Protein AF-A0A661T5S1-F1 (afdb_monomer_lite)

Radius of gyration: 18.07 Å; chains: 1; bounding box: 26×44×61 Å

Structure (mmCIF, N/CA/C/O backbone):
data_AF-A0A661T5S1-F1
#
_entry.id   AF-A0A661T5S1-F1
#
loop_
_atom_site.group_PDB
_atom_site.id
_atom_site.type_symbol
_atom_site.label_atom_id
_atom_site.label_alt_id
_atom_site.label_comp_id
_atom_site.label_asym_id
_atom_site.label_entity_id
_atom_site.label_seq_id
_atom_site.pdbx_PDB_ins_code
_atom_site.Cartn_x
_atom_site.Cartn_y
_atom_site.Cartn_z
_atom_site.occupancy
_atom_site.B_iso_or_equiv
_atom_site.auth_seq_id
_atom_site.auth_comp_id
_atom_site.auth_asym_id
_atom_site.auth_atom_id
_atom_site.pdbx_PDB_model_num
ATOM 1 N N . MET A 1 1 ? 6.450 32.765 46.384 1.00 40.62 1 MET A N 1
ATOM 2 C CA . MET A 1 1 ? 6.178 31.343 46.067 1.00 40.62 1 MET A CA 1
ATOM 3 C C . MET A 1 1 ? 4.814 31.237 45.398 1.00 40.62 1 MET A C 1
ATOM 5 O O . MET A 1 1 ? 3.978 32.089 45.657 1.00 40.62 1 MET A O 1
ATOM 9 N N . ASN A 1 2 ? 4.629 30.191 44.586 1.00 43.91 2 ASN A N 1
ATOM 10 C CA . ASN A 1 2 ? 3.444 29.802 43.803 1.00 43.91 2 ASN A CA 1
ATOM 11 C C . ASN A 1 2 ? 3.212 30.511 42.460 1.00 43.91 2 ASN A C 1
ATOM 13 O O . ASN A 1 2 ? 2.371 31.391 42.335 1.00 43.91 2 ASN A O 1
ATOM 17 N N . VAL A 1 3 ? 3.875 29.994 41.419 1.00 50.34 3 VAL A N 1
ATOM 18 C CA . VAL A 1 3 ? 3.355 30.045 40.045 1.00 50.34 3 VAL A CA 1
ATOM 19 C C . VAL A 1 3 ? 2.706 28.693 39.768 1.00 50.34 3 VAL A C 1
ATOM 21 O O . VAL A 1 3 ? 3.329 27.645 39.941 1.00 50.34 3 VAL A O 1
ATOM 24 N N . HIS A 1 4 ? 1.420 28.721 39.426 1.00 45.25 4 HIS A N 1
ATOM 25 C CA . HIS A 1 4 ? 0.613 27.539 39.155 1.00 45.25 4 HIS A CA 1
ATOM 26 C C . HIS A 1 4 ? 1.224 26.715 38.018 1.00 45.25 4 HIS A C 1
ATOM 28 O O . HIS A 1 4 ? 1.317 27.163 36.876 1.00 45.25 4 HIS A O 1
ATOM 34 N N . ARG A 1 5 ? 1.629 25.487 38.348 1.00 50.91 5 ARG A N 1
ATOM 35 C CA . ARG A 1 5 ? 2.073 24.472 37.395 1.00 50.91 5 ARG A CA 1
ATOM 36 C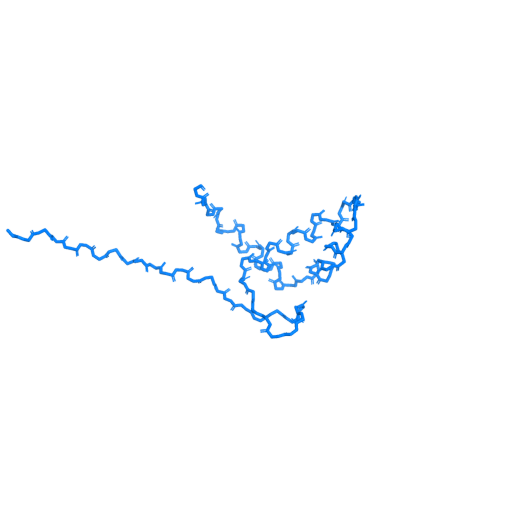 C . ARG A 1 5 ? 0.857 24.015 36.591 1.00 50.91 5 ARG A C 1
ATOM 38 O O . ARG A 1 5 ? 0.129 23.128 37.023 1.00 50.91 5 ARG A O 1
ATOM 45 N N . GLN A 1 6 ? 0.623 24.640 35.442 1.00 47.53 6 GLN A N 1
ATOM 46 C CA . GLN A 1 6 ? -0.336 24.134 34.466 1.00 47.53 6 GLN A CA 1
ATOM 47 C C . GLN A 1 6 ? 0.199 22.803 33.934 1.00 47.53 6 GLN A C 1
ATOM 49 O O . GLN A 1 6 ? 1.245 22.739 33.288 1.00 47.53 6 GLN A O 1
ATOM 54 N N . SER A 1 7 ? -0.492 21.719 34.272 1.00 52.56 7 SER A N 1
ATOM 55 C CA . SER A 1 7 ? -0.270 20.400 33.701 1.00 52.56 7 SER A CA 1
ATOM 56 C C . SER A 1 7 ? -0.682 20.439 32.232 1.00 52.56 7 SER A C 1
ATOM 58 O O . SER A 1 7 ? -1.855 20.319 31.885 1.00 52.56 7 SER A O 1
ATOM 60 N N . VAL A 1 8 ? 0.299 20.614 31.347 1.00 55.91 8 VAL A N 1
ATOM 61 C CA . VAL A 1 8 ? 0.122 20.315 29.928 1.00 55.91 8 VAL A CA 1
ATOM 62 C C . VAL A 1 8 ? -0.214 18.829 29.856 1.00 55.91 8 VAL A C 1
ATOM 64 O O . VAL A 1 8 ? 0.634 17.975 30.107 1.00 55.91 8 VAL A O 1
ATOM 67 N N . SER A 1 9 ? -1.486 18.512 29.603 1.00 50.25 9 SER A N 1
ATOM 68 C CA . SER A 1 9 ? -1.915 17.161 29.256 1.00 50.25 9 SER A CA 1
ATOM 69 C C . SER A 1 9 ? -1.316 16.849 27.893 1.00 50.25 9 SER A C 1
ATOM 71 O O . SER A 1 9 ? -1.911 17.077 26.839 1.00 50.25 9 SER A O 1
ATOM 73 N N . GLU A 1 10 ? -0.074 16.390 27.929 1.00 50.22 10 GLU A N 1
ATOM 74 C CA . GLU A 1 10 ? 0.636 15.840 26.800 1.00 50.22 10 GLU A CA 1
ATOM 75 C C . GLU A 1 10 ? -0.088 14.537 26.461 1.00 50.22 10 GLU A C 1
ATOM 77 O O . GLU A 1 10 ? 0.189 13.468 27.007 1.00 50.22 10 GLU A O 1
ATOM 82 N N . LYS A 1 11 ? -1.123 14.642 25.615 1.00 53.88 11 LYS A N 1
ATOM 83 C CA . LYS A 1 11 ? -1.705 13.491 24.931 1.00 53.88 11 LYS A CA 1
ATOM 84 C C . LYS A 1 11 ? -0.553 12.863 24.164 1.00 53.88 11 LYS A C 1
ATOM 86 O O . LYS A 1 11 ? -0.260 13.269 23.042 1.00 53.88 11 LYS A O 1
ATOM 91 N N . SER A 1 12 ? 0.119 11.903 24.785 1.00 50.84 12 SER A N 1
ATOM 92 C CA . SER A 1 12 ? 1.096 11.045 24.140 1.00 50.84 12 SER A CA 1
ATOM 93 C C . SER A 1 12 ? 0.326 10.227 23.110 1.00 50.84 12 SER A C 1
ATOM 95 O O . SER A 1 12 ? -0.201 9.147 23.369 1.00 50.84 12 SER A O 1
ATOM 97 N N . ALA A 1 13 ? 0.156 10.829 21.933 1.00 63.22 13 ALA A N 1
ATOM 98 C CA . ALA A 1 13 ? -0.577 10.290 20.805 1.00 63.22 13 ALA A CA 1
ATOM 99 C C . ALA A 1 13 ? 0.290 9.218 20.149 1.00 63.22 13 ALA A C 1
ATOM 101 O O . ALA A 1 13 ? 0.778 9.374 19.028 1.00 63.22 13 ALA A O 1
ATOM 102 N N . TRP A 1 14 ? 0.528 8.131 20.882 1.00 57.94 14 TRP A N 1
ATOM 103 C CA . TRP A 1 14 ? 1.162 6.955 20.328 1.00 57.94 14 TRP A CA 1
ATOM 104 C C . TRP A 1 14 ? 0.362 6.534 19.094 1.00 57.94 14 TRP A C 1
ATOM 106 O O . TRP A 1 14 ? -0.870 6.429 19.155 1.00 57.94 14 TRP A O 1
ATOM 116 N N . PRO A 1 15 ? 1.025 6.339 17.945 1.00 72.69 15 PRO A N 1
ATOM 117 C CA . PRO A 1 15 ? 0.327 5.982 16.728 1.00 72.69 15 PRO A CA 1
ATOM 118 C C . PRO A 1 15 ? -0.416 4.662 16.942 1.00 72.69 15 PRO A C 1
ATOM 120 O O . PRO A 1 15 ? 0.189 3.668 17.335 1.00 72.69 15 PRO A O 1
ATOM 123 N N . GLN A 1 16 ? -1.725 4.642 16.672 1.00 84.88 16 GLN A N 1
ATOM 124 C CA . GLN A 1 16 ? -2.530 3.425 16.795 1.00 84.88 16 GLN A CA 1
ATOM 125 C C . GLN A 1 16 ? -1.949 2.336 15.887 1.00 84.88 16 GLN A C 1
ATOM 127 O O . GLN A 1 16 ? -1.969 2.468 14.658 1.00 84.88 16 GLN A O 1
ATOM 132 N N . LEU A 1 17 ? -1.405 1.286 16.503 1.00 91.81 17 LEU A N 1
ATOM 133 C CA . LEU A 1 17 ? -0.782 0.161 15.819 1.00 91.81 17 LEU A CA 1
ATOM 134 C C . LEU A 1 17 ? -1.819 -0.917 15.497 1.00 91.81 17 LEU A C 1
ATOM 136 O O . LEU A 1 17 ? -2.667 -1.246 16.323 1.00 91.81 17 LEU A O 1
ATOM 140 N N . ILE 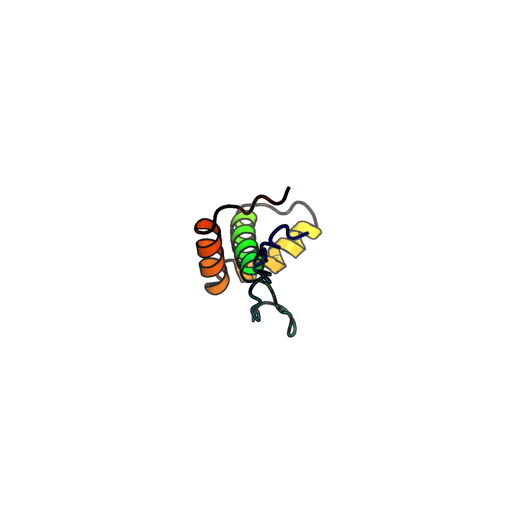A 1 18 ? -1.710 -1.499 14.308 1.00 91.00 18 ILE A N 1
ATOM 141 C CA . ILE A 1 18 ? -2.525 -2.612 13.821 1.00 91.00 18 ILE A CA 1
ATOM 142 C C . ILE A 1 18 ? -1.618 -3.762 13.382 1.00 91.00 18 ILE A C 1
ATOM 144 O O . ILE A 1 18 ? -0.475 -3.548 12.970 1.00 91.00 18 ILE A O 1
ATOM 148 N N . ARG A 1 19 ? -2.131 -4.993 13.451 1.00 90.56 19 ARG A N 1
ATOM 149 C CA . ARG A 1 19 ? -1.515 -6.131 12.761 1.00 90.56 19 ARG A CA 1
ATOM 150 C C . ARG A 1 19 ? -1.928 -6.075 11.294 1.00 90.56 19 ARG A C 1
ATOM 152 O O . ARG A 1 19 ? -3.116 -5.977 10.999 1.00 90.56 19 ARG A O 1
ATOM 159 N N . CYS A 1 20 ? -0.962 -6.122 10.386 1.00 89.50 20 CYS A N 1
ATOM 160 C CA . CYS A 1 20 ? -1.233 -6.151 8.956 1.00 89.50 20 CYS A CA 1
ATOM 161 C C . CYS A 1 20 ? -1.081 -7.583 8.445 1.00 89.50 20 CYS A C 1
ATOM 163 O O . CYS A 1 20 ? 0.032 -8.093 8.401 1.00 89.50 20 CYS A O 1
ATOM 165 N N . ALA A 1 21 ? -2.175 -8.206 7.999 1.00 86.38 21 ALA A N 1
ATOM 166 C CA . ALA A 1 21 ? -2.135 -9.547 7.400 1.00 86.38 21 ALA A CA 1
ATOM 167 C C . ALA A 1 21 ? -1.300 -9.612 6.103 1.00 86.38 21 ALA A C 1
ATOM 169 O O . ALA A 1 21 ? -0.966 -10.690 5.632 1.00 86.38 21 ALA A O 1
ATOM 170 N N . ARG A 1 22 ? -0.973 -8.449 5.522 1.00 84.56 22 ARG A N 1
ATOM 171 C CA . ARG A 1 22 ? -0.165 -8.295 4.304 1.00 84.56 22 ARG A CA 1
ATOM 172 C C . ARG A 1 22 ? 1.318 -8.025 4.596 1.00 84.56 22 ARG A C 1
ATOM 174 O O . ARG A 1 22 ? 2.084 -7.829 3.661 1.00 84.56 22 ARG A O 1
ATOM 181 N N . GLN A 1 23 ? 1.727 -7.955 5.867 1.00 81.25 23 GLN A N 1
ATOM 182 C CA . GLN A 1 23 ? 3.142 -7.905 6.241 1.00 81.25 23 GLN A CA 1
ATOM 183 C C . GLN A 1 23 ? 3.632 -9.297 6.645 1.00 81.25 23 GLN A C 1
ATOM 185 O O . GLN A 1 23 ? 2.908 -10.012 7.336 1.00 81.25 23 GLN A O 1
ATOM 190 N N . PRO A 1 24 ? 4.862 -9.674 6.263 1.00 81.44 24 PRO A N 1
ATOM 191 C CA . PRO A 1 24 ? 5.458 -10.907 6.746 1.00 81.44 24 PRO A CA 1
ATOM 192 C C . PRO A 1 24 ? 5.657 -10.855 8.269 1.00 81.44 24 PRO A C 1
ATOM 194 O O . PRO A 1 24 ? 6.058 -9.834 8.838 1.00 81.44 24 PRO A O 1
ATOM 197 N N . GLY A 1 25 ? 5.391 -11.984 8.925 1.00 82.81 25 GLY A N 1
ATOM 198 C CA . GLY A 1 25 ? 5.542 -12.149 10.370 1.00 82.81 25 GLY A CA 1
ATOM 199 C C . GLY A 1 25 ? 4.451 -11.468 11.207 1.00 82.81 25 GLY A C 1
ATOM 200 O O . GLY A 1 25 ? 3.342 -11.210 10.752 1.00 82.81 25 GLY A O 1
ATOM 201 N N . SER A 1 26 ? 4.766 -11.192 12.477 1.00 80.62 26 SER A N 1
ATOM 202 C CA . SER A 1 26 ? 3.846 -10.558 13.445 1.00 80.62 26 SER A CA 1
ATOM 203 C C . SER A 1 26 ? 4.084 -9.051 13.609 1.00 80.62 26 SER A C 1
ATOM 205 O O . SER A 1 26 ? 3.807 -8.482 14.670 1.00 80.62 26 SER A O 1
ATOM 207 N N . LEU A 1 27 ? 4.623 -8.396 12.576 1.00 83.69 27 LEU A N 1
ATOM 208 C CA . LEU A 1 27 ? 4.946 -6.973 12.622 1.00 83.69 27 LEU A CA 1
ATOM 209 C C . LEU A 1 27 ? 3.680 -6.117 12.748 1.00 83.69 27 LEU A C 1
ATOM 211 O O . LEU A 1 27 ? 2.633 -6.390 12.155 1.00 83.69 27 LEU A O 1
ATOM 215 N N . ARG A 1 28 ? 3.792 -5.058 13.553 1.00 89.56 28 ARG A N 1
ATOM 216 C CA . ARG A 1 28 ? 2.741 -4.056 13.726 1.00 89.56 28 ARG A CA 1
ATOM 217 C C . ARG A 1 28 ? 3.089 -2.809 12.929 1.00 89.56 28 ARG A C 1
ATOM 219 O O . ARG A 1 28 ? 4.240 -2.386 12.897 1.00 89.56 28 ARG A O 1
ATOM 226 N N . ILE A 1 29 ? 2.075 -2.186 12.346 1.00 91.88 29 ILE A N 1
ATOM 227 C CA . ILE A 1 29 ? 2.198 -0.944 11.585 1.00 91.88 29 ILE A CA 1
ATOM 228 C C . ILE A 1 29 ? 1.199 0.076 12.114 1.00 91.88 29 ILE A C 1
ATOM 230 O O . ILE A 1 29 ? 0.109 -0.282 12.553 1.00 91.88 29 ILE A O 1
ATOM 234 N N . SER A 1 30 ? 1.548 1.361 12.090 1.00 93.25 30 SER A N 1
ATOM 235 C CA . SER A 1 30 ? 0.574 2.396 12.436 1.00 93.25 30 SER A CA 1
ATOM 236 C C . SER A 1 30 ? -0.527 2.493 11.380 1.00 93.25 30 SER A C 1
ATOM 238 O O . SER A 1 30 ? -0.260 2.335 10.187 1.00 93.25 30 SER A O 1
ATOM 240 N N . LYS A 1 31 ? -1.751 2.843 11.793 1.00 93.12 31 LYS A N 1
ATOM 241 C CA . LYS A 1 31 ? -2.849 3.170 10.862 1.00 93.12 31 LYS A CA 1
ATOM 242 C C . LYS A 1 31 ? -2.414 4.198 9.813 1.00 93.12 31 LYS A C 1
ATOM 244 O O . LYS A 1 31 ? -2.649 4.009 8.624 1.00 93.12 31 LYS A O 1
ATOM 249 N N . ARG A 1 32 ? -1.664 5.228 10.230 1.00 93.19 32 ARG A N 1
ATOM 250 C CA . ARG A 1 32 ? -1.079 6.227 9.320 1.00 93.19 32 ARG A CA 1
ATOM 251 C C . ARG A 1 32 ? -0.157 5.600 8.277 1.00 93.19 32 ARG A C 1
ATOM 253 O O . ARG A 1 32 ? -0.302 5.887 7.096 1.00 93.19 32 ARG A O 1
ATOM 260 N N . ALA A 1 33 ? 0.794 4.765 8.687 1.00 93.25 33 ALA A N 1
ATOM 261 C CA . ALA A 1 33 ? 1.703 4.121 7.742 1.00 93.25 33 ALA A CA 1
ATOM 262 C C . ALA A 1 33 ? 0.963 3.142 6.812 1.00 93.25 33 ALA A C 1
ATOM 264 O O . ALA A 1 33 ? 1.299 3.066 5.636 1.00 93.25 33 ALA A O 1
ATOM 265 N N . CYS A 1 34 ? -0.079 2.456 7.295 1.00 94.75 34 CYS A N 1
ATOM 266 C CA . CYS A 1 34 ? -0.952 1.631 6.458 1.00 94.75 34 CYS A CA 1
ATOM 267 C C . CYS A 1 34 ? -1.648 2.459 5.360 1.00 94.75 34 CYS A C 1
ATOM 269 O O . CYS A 1 34 ? -1.565 2.094 4.189 1.00 94.75 34 CYS A O 1
ATOM 271 N N . GLY A 1 35 ? -2.240 3.604 5.716 1.00 95.12 35 GLY A N 1
ATOM 272 C CA . GLY A 1 35 ? -2.863 4.515 4.748 1.00 95.12 35 GLY A CA 1
ATOM 273 C C . GLY A 1 35 ? -1.867 5.101 3.742 1.00 95.12 35 GLY A C 1
ATOM 274 O O . GLY A 1 35 ? -2.137 5.125 2.546 1.00 95.12 35 GLY A O 1
ATOM 275 N N . LEU A 1 36 ? -0.672 5.497 4.192 1.00 94.69 36 LEU A N 1
ATOM 276 C CA . LEU A 1 36 ? 0.379 5.983 3.289 1.00 94.69 36 LEU A CA 1
ATOM 277 C C . LEU A 1 36 ? 0.852 4.910 2.304 1.00 94.69 36 LEU A C 1
ATOM 279 O O . LEU A 1 36 ? 1.062 5.220 1.137 1.00 94.69 36 LEU A O 1
ATOM 283 N N . ARG A 1 37 ? 0.987 3.651 2.742 1.00 94.94 37 ARG A N 1
ATOM 284 C CA . ARG A 1 37 ? 1.327 2.539 1.840 1.00 94.94 37 ARG A CA 1
ATOM 285 C C . ARG A 1 37 ? 0.261 2.326 0.768 1.00 94.94 37 ARG A C 1
ATOM 287 O O . ARG A 1 37 ? 0.623 2.044 -0.365 1.00 94.94 37 ARG A O 1
ATOM 294 N N . TYR A 1 38 ? -1.022 2.467 1.111 1.00 95.62 38 TYR A N 1
ATOM 295 C CA . TYR A 1 38 ? -2.113 2.402 0.135 1.00 95.62 38 TYR A CA 1
ATOM 296 C C . TYR A 1 38 ? -2.002 3.521 -0.907 1.00 95.62 38 TYR A C 1
ATOM 298 O O . TYR A 1 38 ? -1.969 3.237 -2.100 1.00 95.62 38 TYR A O 1
ATOM 306 N N . LEU A 1 39 ? -1.872 4.777 -0.466 1.00 95.12 39 LEU A N 1
ATOM 307 C CA . LEU A 1 39 ? -1.744 5.930 -1.368 1.00 95.12 39 LEU A CA 1
ATOM 308 C C . LEU A 1 39 ? -0.526 5.807 -2.286 1.00 95.12 39 LEU A C 1
ATOM 310 O O . LEU A 1 39 ? -0.603 6.094 -3.477 1.00 95.12 39 LEU A O 1
ATOM 314 N N . GLU A 1 40 ? 0.587 5.328 -1.740 1.00 94.50 40 GLU A N 1
ATOM 315 C CA . GLU A 1 40 ? 1.798 5.111 -2.515 1.00 94.50 40 GLU A CA 1
ATOM 316 C C . GLU A 1 40 ? 1.639 3.987 -3.545 1.00 94.50 40 GLU A C 1
ATOM 318 O O . GLU A 1 40 ? 2.098 4.124 -4.676 1.00 94.50 40 GLU A O 1
ATOM 323 N N . ALA A 1 41 ? 0.952 2.899 -3.190 1.00 94.31 41 ALA A N 1
ATOM 324 C CA . ALA A 1 41 ? 0.649 1.811 -4.116 1.00 94.31 41 ALA A CA 1
ATOM 325 C C . ALA A 1 41 ? -0.226 2.274 -5.295 1.00 94.31 41 ALA A C 1
ATOM 327 O O . ALA A 1 41 ? -0.024 1.805 -6.418 1.00 94.31 41 ALA A O 1
ATOM 328 N N . GLN A 1 42 ? -1.165 3.195 -5.039 1.00 94.50 42 GLN A N 1
ATOM 329 C CA . GLN A 1 42 ? -1.973 3.849 -6.073 1.00 94.50 42 GLN A CA 1
ATOM 330 C C . GLN A 1 42 ? -1.094 4.715 -6.979 1.00 94.50 42 GLN A C 1
ATOM 332 O O . GLN A 1 42 ? -1.103 4.528 -8.192 1.00 94.50 42 GLN A O 1
ATOM 337 N N . ARG A 1 43 ? -0.259 5.590 -6.402 1.00 92.06 43 ARG A N 1
ATOM 338 C CA . ARG A 1 43 ? 0.660 6.459 -7.158 1.00 92.06 43 ARG A CA 1
ATOM 339 C C 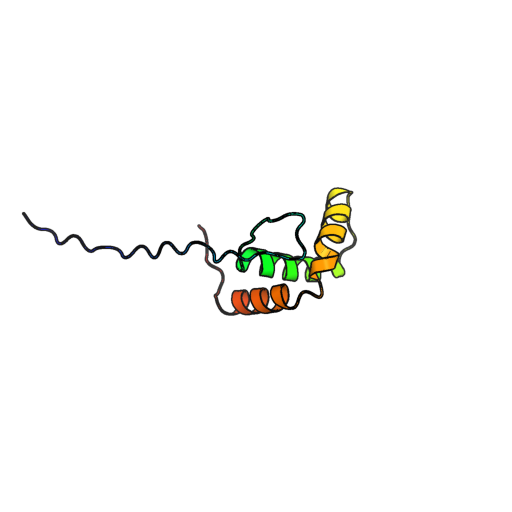. ARG A 1 43 ? 1.593 5.656 -8.070 1.00 92.06 43 ARG A C 1
ATOM 341 O O . ARG A 1 43 ? 1.656 5.913 -9.266 1.00 92.06 43 ARG A O 1
ATOM 348 N N . MET A 1 44 ? 2.249 4.630 -7.523 1.00 88.69 44 MET A N 1
ATOM 349 C CA . MET A 1 44 ? 3.187 3.785 -8.269 1.00 88.69 44 MET A CA 1
ATOM 350 C C . MET A 1 44 ? 2.524 2.919 -9.346 1.00 88.69 44 MET A C 1
ATOM 352 O O . MET A 1 44 ? 3.221 2.409 -10.213 1.00 88.69 44 MET A O 1
ATOM 356 N N . SER A 1 45 ? 1.201 2.716 -9.315 1.00 82.88 45 SER A N 1
ATOM 357 C CA . SER A 1 45 ? 0.514 1.955 -10.371 1.00 82.88 45 SER A CA 1
ATOM 358 C C . SER A 1 45 ? 0.545 2.645 -11.737 1.00 82.88 45 SER A C 1
ATOM 360 O O . SER A 1 45 ? 0.396 1.981 -12.759 1.00 82.88 45 SER A O 1
ATOM 362 N N . HIS A 1 46 ? 0.806 3.953 -11.749 1.00 82.00 46 HIS A N 1
ATOM 363 C CA . HIS A 1 46 ? 0.911 4.769 -12.953 1.00 82.00 46 HIS A CA 1
ATOM 364 C C . HIS A 1 46 ? 2.365 5.082 -13.343 1.00 82.00 46 HIS A C 1
ATOM 366 O O . HIS A 1 46 ? 2.593 5.793 -14.318 1.00 82.00 46 HIS A O 1
ATOM 372 N N . GLU A 1 47 ? 3.352 4.579 -12.593 1.00 87.81 47 GLU A N 1
ATOM 373 C CA . GLU A 1 47 ? 4.769 4.895 -12.788 1.00 87.81 47 GLU A CA 1
ATOM 374 C C . GLU A 1 47 ? 5.546 3.674 -13.277 1.00 87.81 47 GLU A C 1
ATOM 376 O O . GLU A 1 47 ? 5.385 2.568 -12.762 1.00 87.81 47 GLU A O 1
ATOM 381 N N . VAL A 1 48 ? 6.424 3.885 -14.260 1.00 87.44 48 VAL A N 1
ATOM 382 C CA . VAL A 1 48 ? 7.381 2.867 -14.705 1.00 87.44 48 VAL A CA 1
ATOM 383 C C . VAL A 1 48 ? 8.588 2.898 -13.760 1.00 87.44 48 VAL A C 1
ATOM 385 O O . VAL A 1 48 ? 9.242 3.944 -13.680 1.00 87.44 48 VAL A O 1
ATOM 388 N N . PRO A 1 49 ? 8.900 1.797 -13.049 1.00 90.38 49 PRO A N 1
ATOM 389 C CA . PRO A 1 49 ? 10.079 1.718 -12.193 1.00 90.38 49 PRO A CA 1
ATOM 390 C C . PRO A 1 49 ? 11.369 1.968 -12.978 1.00 90.38 49 PRO A C 1
ATOM 392 O O . PRO A 1 49 ? 11.552 1.431 -14.069 1.00 90.38 49 PRO A O 1
ATOM 395 N N . ARG A 1 50 ? 12.281 2.760 -12.414 1.00 93.06 50 ARG A N 1
ATOM 396 C CA . ARG A 1 50 ? 13.527 3.195 -13.070 1.00 93.06 50 ARG A CA 1
ATOM 397 C C . ARG A 1 50 ? 14.762 2.410 -12.641 1.00 93.06 50 ARG A C 1
ATOM 399 O O . ARG A 1 50 ? 15.814 2.545 -13.256 1.00 93.06 50 ARG A O 1
ATOM 406 N N . ASN A 1 51 ? 14.664 1.658 -11.551 1.00 93.81 51 ASN A N 1
ATOM 407 C CA . ASN A 1 51 ? 15.765 0.904 -10.959 1.00 93.81 51 ASN A CA 1
ATOM 408 C C . ASN A 1 51 ? 15.231 -0.278 -10.138 1.00 93.81 51 ASN A C 1
ATOM 410 O O . ASN A 1 51 ? 14.042 -0.343 -9.817 1.00 93.81 51 ASN A O 1
ATOM 414 N N . ASP A 1 52 ? 16.132 -1.178 -9.750 1.00 94.38 52 ASP A N 1
ATOM 415 C CA . ASP A 1 52 ? 15.801 -2.393 -8.997 1.00 94.38 52 ASP A CA 1
ATOM 416 C C . ASP A 1 52 ? 15.080 -2.100 -7.676 1.00 94.38 52 ASP A C 1
ATOM 418 O O . ASP A 1 52 ? 14.152 -2.817 -7.298 1.00 94.38 52 ASP A O 1
ATOM 422 N N . PHE A 1 53 ? 15.437 -1.010 -6.988 1.00 91.25 53 PHE A N 1
ATOM 423 C CA . PHE A 1 53 ? 14.762 -0.619 -5.750 1.00 91.25 53 PHE A CA 1
ATOM 424 C C . PHE A 1 53 ? 13.300 -0.246 -5.995 1.00 91.25 53 PHE A C 1
ATOM 426 O O . PHE A 1 53 ? 12.423 -0.653 -5.232 1.00 91.25 53 PHE A O 1
ATOM 433 N N . GLU A 1 54 ? 13.015 0.505 -7.056 1.00 91.62 54 GLU A N 1
ATOM 434 C CA . GLU A 1 54 ? 11.651 0.862 -7.443 1.00 91.62 54 GLU A CA 1
ATOM 435 C C . GLU A 1 54 ? 10.849 -0.359 -7.898 1.00 91.62 54 GLU A C 1
ATOM 437 O O . GLU A 1 54 ? 9.664 -0.449 -7.572 1.00 91.62 54 GLU A O 1
ATOM 442 N N . ILE A 1 55 ? 11.487 -1.324 -8.570 1.00 91.38 55 ILE A N 1
ATOM 443 C CA . ILE A 1 55 ? 10.860 -2.598 -8.953 1.00 91.38 55 ILE A CA 1
ATOM 444 C C . ILE A 1 55 ? 10.433 -3.363 -7.698 1.00 91.38 55 ILE A C 1
ATOM 446 O O . 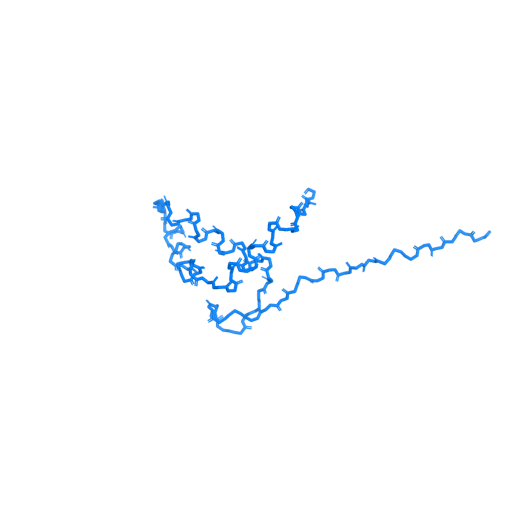ILE A 1 55 ? 9.251 -3.667 -7.526 1.00 91.38 55 ILE A O 1
A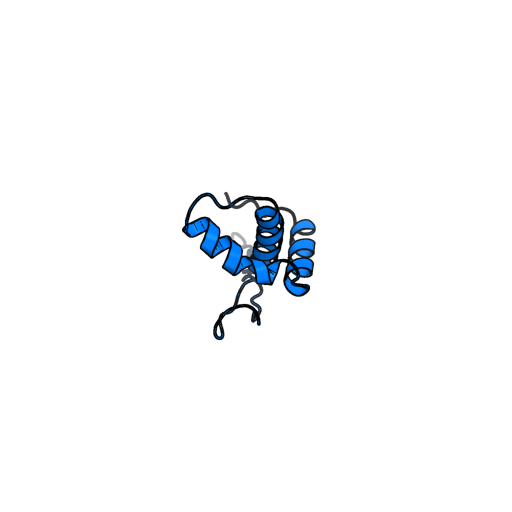TOM 450 N N . VAL A 1 56 ? 11.368 -3.612 -6.776 1.00 91.94 56 VAL A N 1
ATOM 451 C CA . VAL A 1 56 ? 11.098 -4.333 -5.521 1.00 91.94 56 VAL A CA 1
ATOM 452 C C . VAL A 1 56 ? 10.035 -3.613 -4.694 1.00 91.94 56 VAL A C 1
ATOM 454 O O . VAL A 1 56 ? 9.133 -4.238 -4.130 1.00 91.94 56 VAL A O 1
ATOM 457 N N . ARG A 1 57 ? 10.103 -2.281 -4.638 1.00 89.69 57 ARG A N 1
ATOM 458 C CA . ARG A 1 57 ? 9.131 -1.459 -3.918 1.00 89.69 57 ARG A CA 1
ATOM 459 C C . ARG A 1 57 ? 7.739 -1.528 -4.543 1.00 89.69 57 ARG A C 1
ATOM 461 O O . ARG A 1 57 ? 6.772 -1.632 -3.792 1.00 89.69 57 ARG A O 1
ATOM 468 N N . SER A 1 58 ? 7.637 -1.501 -5.872 1.00 89.94 58 SER A N 1
ATOM 469 C CA . SER A 1 58 ? 6.373 -1.654 -6.603 1.00 89.94 58 SER A CA 1
ATOM 470 C C . SER A 1 58 ? 5.732 -3.010 -6.303 1.00 89.94 58 SER A C 1
ATOM 472 O O . SER A 1 58 ? 4.588 -3.057 -5.850 1.00 89.94 58 SER A O 1
ATOM 474 N N . LEU A 1 59 ? 6.501 -4.099 -6.419 1.00 89.12 59 LEU A N 1
ATOM 475 C CA . LEU A 1 59 ? 6.046 -5.460 -6.107 1.00 89.12 59 LEU A CA 1
ATOM 476 C C . LEU A 1 59 ? 5.580 -5.589 -4.648 1.00 89.12 59 LEU A C 1
ATOM 478 O O . LEU A 1 59 ? 4.501 -6.103 -4.365 1.00 89.12 59 LEU A O 1
ATOM 482 N N . GLY A 1 60 ? 6.345 -5.044 -3.697 1.00 88.94 60 GLY A N 1
ATOM 483 C CA . GLY A 1 60 ? 5.987 -5.071 -2.275 1.00 88.94 60 GLY A CA 1
ATOM 484 C C . GLY A 1 60 ? 4.775 -4.205 -1.896 1.00 88.94 60 GLY A C 1
ATOM 485 O O . GLY A 1 60 ? 4.240 -4.338 -0.788 1.00 88.94 60 GLY A O 1
ATOM 486 N N . LEU A 1 61 ? 4.348 -3.298 -2.777 1.00 91.94 61 LEU A N 1
ATOM 487 C CA . LEU A 1 61 ? 3.178 -2.438 -2.597 1.00 91.94 61 LEU A CA 1
ATOM 488 C C . LEU A 1 61 ? 1.982 -2.867 -3.444 1.00 91.94 61 LEU A C 1
ATOM 490 O O . LEU A 1 61 ? 0.870 -2.430 -3.152 1.00 91.94 61 LEU A O 1
ATOM 494 N N . GLU A 1 62 ? 2.167 -3.739 -4.431 1.00 91.50 62 GLU A N 1
ATOM 495 C CA . GLU A 1 62 ? 1.099 -4.238 -5.296 1.00 91.50 62 GLU A CA 1
ATOM 496 C C . GLU A 1 62 ? -0.057 -4.814 -4.477 1.00 91.50 62 GLU A C 1
ATOM 498 O O . GLU A 1 62 ? -1.208 -4.397 -4.625 1.00 91.50 62 GLU A O 1
ATOM 503 N N . ILE A 1 63 ? 0.270 -5.662 -3.499 1.00 91.00 63 ILE A N 1
ATOM 504 C CA . ILE A 1 63 ? -0.712 -6.226 -2.576 1.00 91.00 63 ILE A CA 1
ATOM 505 C C . ILE A 1 63 ? -1.440 -5.163 -1.759 1.00 91.00 63 ILE A C 1
ATOM 507 O O . ILE A 1 63 ? -2.445 -5.485 -1.155 1.00 91.00 63 ILE A O 1
ATOM 511 N N . CYS A 1 64 ? -0.968 -3.920 -1.659 1.00 94.44 64 CYS A N 1
ATOM 512 C CA . CYS A 1 64 ? -1.646 -2.848 -0.931 1.00 94.44 64 CYS A CA 1
ATOM 513 C C . CYS A 1 64 ? -2.648 -2.068 -1.798 1.00 94.44 64 CYS A C 1
ATOM 515 O O . CYS A 1 64 ? -3.480 -1.377 -1.215 1.00 94.44 64 CYS A O 1
ATOM 517 N N . ARG A 1 65 ? -2.628 -2.200 -3.134 1.00 92.75 65 ARG A N 1
ATOM 518 C CA . ARG A 1 65 ? -3.495 -1.434 -4.056 1.00 92.75 65 ARG A CA 1
ATOM 519 C C . ARG A 1 65 ? -4.982 -1.640 -3.789 1.00 92.75 65 ARG A C 1
ATOM 521 O O . ARG A 1 65 ? -5.748 -0.691 -3.783 1.00 92.75 65 ARG A O 1
ATOM 528 N N . THR A 1 66 ? -5.389 -2.868 -3.498 1.00 94.06 66 THR A N 1
ATOM 529 C CA . THR A 1 66 ? -6.791 -3.236 -3.236 1.00 94.06 66 THR A CA 1
ATOM 530 C C . THR A 1 66 ? -7.026 -3.516 -1.747 1.00 94.06 66 THR A C 1
ATOM 532 O O . THR A 1 66 ? -7.737 -4.442 -1.357 1.00 94.06 66 THR A O 1
ATOM 535 N N . CYS A 1 67 ? -6.322 -2.804 -0.859 1.00 94.81 67 CYS A N 1
ATOM 536 C CA . CYS A 1 67 ? -6.448 -3.007 0.586 1.00 94.81 67 CYS A CA 1
ATOM 537 C C . CYS A 1 67 ? -7.612 -2.216 1.174 1.00 94.81 67 CYS A C 1
ATOM 539 O O . CYS A 1 67 ? -7.443 -1.008 1.316 1.00 94.81 67 CYS A O 1
ATOM 541 N N . PRO A 1 68 ? -8.711 -2.854 1.630 1.00 94.94 68 PRO A N 1
ATOM 542 C CA . PRO A 1 68 ? -9.812 -2.114 2.250 1.00 94.94 68 PRO A CA 1
ATOM 543 C C . PRO A 1 68 ? -9.341 -1.388 3.518 1.00 94.94 68 PRO A C 1
ATOM 545 O O . PRO A 1 68 ? -9.583 -0.201 3.695 1.00 94.94 68 PRO A O 1
ATOM 548 N N . LEU A 1 69 ? -8.526 -2.053 4.347 1.00 94.50 69 LEU A N 1
ATOM 549 C CA . LEU A 1 69 ? -7.951 -1.431 5.542 1.00 94.50 69 LEU A CA 1
ATOM 550 C C . LEU A 1 69 ? -7.000 -0.271 5.204 1.00 94.50 69 LEU A C 1
ATOM 552 O O . LEU A 1 69 ? -6.894 0.696 5.956 1.00 94.50 69 LEU A O 1
ATOM 556 N N . GLY A 1 70 ? -6.272 -0.376 4.091 1.00 95.25 70 GLY A N 1
ATOM 557 C CA . GLY A 1 70 ? -5.399 0.688 3.604 1.00 95.25 70 GLY A CA 1
ATOM 558 C C . GLY A 1 70 ? -6.199 1.894 3.121 1.00 95.25 70 GLY A C 1
ATOM 559 O O . GLY A 1 70 ? -5.873 3.019 3.490 1.00 95.25 70 GLY A O 1
ATOM 560 N N . GLU A 1 71 ? -7.267 1.648 2.369 1.00 96.19 71 GLU A N 1
ATOM 561 C CA . GLU A 1 71 ? -8.189 2.661 1.864 1.00 96.19 71 GLU A CA 1
ATOM 562 C C . GLU A 1 71 ? -8.877 3.422 3.006 1.00 96.19 71 GLU A C 1
ATOM 564 O O . GLU A 1 71 ? -8.851 4.653 3.030 1.00 96.19 71 GLU A O 1
ATOM 569 N N . ASP A 1 72 ? -9.423 2.714 3.997 1.00 95.25 72 ASP A N 1
ATOM 570 C CA . ASP A 1 72 ? -10.074 3.328 5.159 1.00 95.25 72 ASP A CA 1
ATOM 571 C C . ASP A 1 72 ? -9.103 4.205 5.953 1.00 95.25 72 ASP A C 1
ATOM 573 O O . ASP A 1 72 ? -9.410 5.345 6.319 1.00 95.25 72 ASP A O 1
ATOM 577 N N . ASN A 1 73 ? -7.887 3.701 6.175 1.00 94.88 73 ASN A N 1
ATOM 578 C CA . ASN A 1 73 ? -6.843 4.467 6.841 1.00 94.88 73 ASN A CA 1
ATOM 579 C C . ASN A 1 73 ? -6.398 5.675 6.003 1.00 94.88 73 ASN A C 1
ATOM 581 O O . ASN A 1 73 ? -6.135 6.732 6.570 1.00 94.88 73 ASN A O 1
ATOM 585 N N . ALA A 1 74 ? -6.330 5.559 4.674 1.00 94.88 74 ALA A N 1
ATOM 586 C CA . ALA A 1 74 ? -6.017 6.675 3.785 1.00 94.88 74 ALA A CA 1
ATOM 587 C C . ALA A 1 74 ? -7.107 7.759 3.825 1.00 94.88 74 ALA A C 1
ATOM 589 O O . ALA A 1 74 ? -6.787 8.936 3.985 1.00 94.88 74 ALA A O 1
ATOM 590 N N . LYS A 1 75 ? -8.391 7.376 3.798 1.00 93.94 75 LYS A N 1
ATOM 591 C CA . LYS A 1 75 ? -9.527 8.301 3.971 1.00 93.94 75 LYS A CA 1
ATOM 592 C C . LYS A 1 75 ? -9.460 9.033 5.312 1.00 93.94 75 LYS A C 1
ATOM 594 O O . LYS A 1 75 ? -9.725 10.233 5.377 1.00 93.94 75 LYS A O 1
ATOM 599 N N . ALA A 1 76 ? -9.076 8.338 6.384 1.00 90.50 76 ALA A N 1
ATOM 600 C CA . ALA A 1 76 ? -8.886 8.954 7.696 1.00 90.50 76 ALA A CA 1
ATOM 601 C C . ALA A 1 76 ? -7.741 9.987 7.704 1.00 90.50 76 ALA A C 1
ATOM 603 O O . ALA A 1 76 ? -7.855 11.013 8.376 1.00 90.50 76 ALA A O 1
ATOM 604 N N . LEU A 1 77 ? -6.673 9.770 6.923 1.00 88.06 77 LEU A N 1
ATOM 605 C CA . LEU A 1 77 ? -5.586 10.747 6.762 1.00 88.06 77 LEU A CA 1
ATOM 606 C C . LEU A 1 77 ? -6.026 12.011 6.024 1.00 88.06 77 LEU A C 1
ATOM 608 O O . LEU A 1 77 ? -5.538 13.084 6.346 1.00 88.06 77 LEU A O 1
ATOM 612 N N . SER A 1 78 ? -6.951 11.920 5.071 1.00 80.25 78 SER A N 1
ATOM 613 C CA . SER A 1 78 ? -7.498 13.112 4.408 1.00 80.25 78 SER A CA 1
ATOM 614 C C . SER A 1 78 ? -8.369 13.956 5.346 1.00 80.25 78 SER A C 1
ATOM 616 O O . SER A 1 78 ? -8.482 15.163 5.163 1.00 80.25 78 SER A O 1
ATOM 618 N N . ARG A 1 79 ? -8.982 13.329 6.361 1.00 75.00 79 ARG A N 1
ATOM 619 C CA . ARG A 1 79 ? -9.841 13.998 7.355 1.00 75.00 79 ARG A CA 1
ATOM 620 C C . ARG A 1 79 ? -9.045 14.655 8.483 1.00 75.00 79 ARG A C 1
ATOM 622 O O . ARG A 1 79 ? -9.443 15.698 8.989 1.00 75.00 79 ARG A O 1
ATOM 629 N N . CYS A 1 80 ? -7.920 14.062 8.872 1.00 60.66 80 CYS A N 1
ATOM 630 C CA . CYS A 1 80 ? -6.961 14.672 9.786 1.00 60.66 80 CYS A CA 1
ATOM 631 C C . CYS A 1 80 ? -5.871 15.351 8.955 1.00 60.66 80 CYS A C 1
ATOM 633 O O . CYS A 1 80 ? -4.915 14.690 8.561 1.00 60.66 80 CYS A O 1
ATOM 635 N N . GLY A 1 81 ? -6.027 16.651 8.676 1.00 54.22 81 GLY A N 1
ATOM 636 C CA . GLY A 1 81 ? -5.086 17.430 7.863 1.00 54.22 81 GLY A CA 1
ATOM 637 C C . GLY A 1 81 ? -3.609 17.205 8.235 1.00 54.22 81 GLY A C 1
ATOM 638 O O . GLY A 1 81 ? -3.307 16.767 9.351 1.00 54.22 81 GLY A O 1
ATOM 639 N N . PRO A 1 82 ? -2.668 17.474 7.310 1.00 53.50 82 PRO A N 1
ATOM 640 C CA . PRO A 1 82 ? -1.266 17.126 7.492 1.00 53.50 82 PRO A CA 1
ATOM 641 C C . PRO A 1 82 ? -0.747 17.713 8.806 1.00 53.50 82 PRO A C 1
ATOM 643 O O . PRO A 1 82 ? -0.648 18.927 8.971 1.00 53.50 82 PRO A O 1
ATOM 646 N N . SER A 1 83 ? -0.413 16.830 9.751 1.00 58.41 83 SER A N 1
ATOM 647 C CA . SER A 1 83 ? 0.395 17.185 10.912 1.00 58.41 83 SER A CA 1
ATOM 648 C C . SER A 1 83 ? 1.729 17.685 10.367 1.00 58.41 83 SER A C 1
ATOM 650 O O . SER A 1 83 ? 2.564 16.889 9.929 1.00 58.41 83 SER A O 1
ATOM 652 N N . ARG A 1 84 ? 1.875 19.016 10.313 1.00 50.84 84 ARG A N 1
ATOM 653 C CA . ARG A 1 84 ? 3.149 19.681 10.058 1.00 50.84 84 ARG A CA 1
ATOM 654 C C . ARG A 1 84 ? 4.090 19.217 11.165 1.00 50.84 84 ARG A C 1
ATOM 656 O O . ARG A 1 84 ? 3.925 19.603 12.319 1.00 50.84 84 ARG A O 1
ATOM 663 N N . ARG A 1 85 ? 5.013 18.321 10.832 1.00 56.06 85 ARG A N 1
ATOM 664 C CA . ARG A 1 85 ? 6.244 18.175 11.605 1.00 56.06 85 ARG A CA 1
ATOM 665 C C . ARG A 1 85 ? 7.206 19.218 11.043 1.00 56.06 85 ARG A C 1
ATOM 667 O O . ARG A 1 85 ? 7.283 19.315 9.821 1.00 56.06 85 ARG A O 1
ATOM 674 N N . ASN A 1 86 ? 7.767 20.010 11.964 1.00 36.19 86 ASN A N 1
ATOM 675 C CA . ASN A 1 86 ? 8.701 21.125 11.755 1.00 36.19 86 ASN A CA 1
ATOM 676 C C . ASN A 1 86 ? 9.684 20.899 10.611 1.00 36.19 86 ASN A C 1
ATOM 678 O O . ASN A 1 86 ? 10.233 19.776 10.545 1.00 36.19 86 ASN A O 1
#

Foldseek 3Di:
DDDDDDPPPPPPCDFDWDQDPLDPDRDIDGLLVLLVLQVVLVVLVPDDDDDPVSVVSNVSSVVSPPPPSNNVSVVVDVVVDDPDDD

Sequence (86 aa):
MNVHRQSVSEKSAWPQLIRCARQPGSLRISKRACGLRYLEAQRMSHEVPRNDFEIVRSLGLEICRTCPLGEDNAKALSRCGPSRRN

pLDDT: me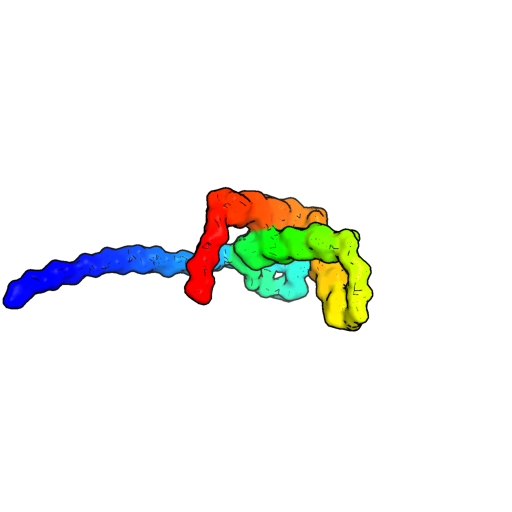an 80.85, std 17.51, range [36.19, 96.19]

Secondary structure (DSSP, 8-state):
----------------EEE-TTSSTT-EEEHHHHHHHHHHHHHHTTS---SHHHHHHHHHHHTTTT-HHHHHHHHHHHHS------